Protein AF-A0A3D5CF13-F1 (afdb_monomer)

Secondary structure (DSSP, 8-state):
-HHHHHHHHHHHHHHHHHHHHTTSPPPPPP---PPPP-TT-------SS--S-S-TTT--SHHHHHHHBTTTB--SSEE-TT--EE-

Solvent-accessible surface area (backbone atoms only — not comparable to full-atom values): 5910 Å² total; per-residue (Å²): 112,71,69,61,54,53,52,50,52,51,53,52,52,54,52,50,53,56,60,53,61,75,70,55,76,74,74,75,77,74,81,66,82,77,69,83,81,67,92,83,71,82,84,89,82,84,70,91,50,84,58,93,66,89,52,77,90,82,52,86,52,74,36,43,52,70,61,31,57,82,72,76,46,77,69,86,51,48,68,48,96,88,66,48,83,39,107

Sequence (87 aa):
MFRRTALAASALLAASALVLTACTGSSDPASTATGAPDPDASVAIRLVLEPGNLDIRQTAGAALDQILIDNVYQGLVGRTPEQDIVP

pLDDT: mean 84.56, std 8.51, range [59.91, 96.81]

Mean predicted aligned error: 13.14 Å

Radius of gyration: 26.95 Å; Cα contacts (8 Å, |Δi|>4): 37; chains: 1; bounding box: 46×45×67 Å

Foldseek 3Di:
DVVVVVVVVVVVVVVVVVVVVVVPDDDDPDPDPDPDDDPPDDDDDDAPDDDPDQDPVPDDDRRNCVCPDPNPDDDPWDADPVGDIGD

Structure (mmCIF, N/CA/C/O backbone):
data_AF-A0A3D5CF13-F1
#
_entry.id   AF-A0A3D5CF13-F1
#
loop_
_atom_site.group_PDB
_atom_site.id
_atom_site.type_symbol
_atom_site.label_atom_id
_atom_site.label_alt_id
_atom_site.label_comp_id
_atom_site.label_asym_id
_atom_site.label_entity_id
_atom_site.label_seq_id
_atom_site.pdbx_PDB_ins_code
_atom_site.Cartn_x
_atom_site.Cartn_y
_atom_site.Cartn_z
_atom_site.occupancy
_atom_site.B_iso_or_equiv
_atom_site.auth_seq_id
_atom_site.auth_comp_id
_atom_site.auth_asym_id
_atom_site.auth_atom_id
_atom_site.pdbx_PDB_model_num
ATOM 1 N N . MET A 1 1 ? 27.268 -23.561 55.544 1.00 59.91 1 MET A N 1
ATOM 2 C CA . MET A 1 1 ? 26.558 -22.401 54.950 1.00 59.91 1 MET A CA 1
ATOM 3 C C . MET A 1 1 ? 26.924 -22.191 53.478 1.00 59.91 1 MET A C 1
ATOM 5 O O . MET A 1 1 ? 26.008 -22.046 52.684 1.00 59.91 1 MET A O 1
ATOM 9 N N . PHE A 1 2 ? 28.197 -22.332 53.082 1.00 64.69 2 PHE A N 1
ATOM 10 C CA . PHE A 1 2 ? 28.658 -22.229 51.681 1.00 64.69 2 PHE A CA 1
ATOM 11 C C . PHE A 1 2 ? 27.950 -23.133 50.650 1.00 64.69 2 PHE A C 1
ATOM 13 O O . PHE A 1 2 ? 27.738 -22.731 49.512 1.00 64.69 2 PHE A O 1
ATOM 20 N N . ARG A 1 3 ? 27.522 -24.346 51.032 1.00 70.88 3 ARG A N 1
ATOM 21 C CA . ARG A 1 3 ? 26.754 -25.227 50.126 1.00 70.88 3 ARG A CA 1
ATOM 22 C C . ARG A 1 3 ? 25.366 -24.672 49.786 1.00 70.88 3 ARG A C 1
ATOM 24 O O . ARG A 1 3 ? 24.915 -24.813 48.658 1.00 70.88 3 ARG A O 1
ATOM 31 N N . ARG A 1 4 ? 24.704 -24.017 50.746 1.00 75.75 4 ARG A N 1
ATOM 32 C CA . ARG A 1 4 ? 23.373 -23.418 50.549 1.00 75.75 4 ARG A CA 1
ATOM 33 C C . ARG A 1 4 ? 23.443 -22.165 49.679 1.00 75.75 4 ARG A C 1
ATOM 35 O O . ARG A 1 4 ? 22.568 -21.961 48.850 1.00 75.75 4 ARG A O 1
ATOM 42 N N . THR A 1 5 ? 24.501 -21.368 49.826 1.00 79.19 5 THR A N 1
ATOM 43 C CA . THR A 1 5 ? 24.724 -20.179 48.991 1.00 79.19 5 THR A CA 1
ATOM 44 C C . THR A 1 5 ? 25.095 -20.555 47.555 1.00 79.19 5 THR A C 1
ATOM 46 O O . THR A 1 5 ? 24.610 -19.919 46.628 1.00 79.19 5 THR A O 1
ATOM 49 N N . ALA A 1 6 ? 25.867 -21.628 47.352 1.00 79.44 6 ALA A N 1
ATOM 50 C CA . ALA A 1 6 ? 26.173 -22.148 46.015 1.00 79.44 6 ALA A CA 1
ATOM 51 C C . ALA A 1 6 ? 24.925 -22.691 45.287 1.00 79.44 6 ALA A C 1
ATOM 53 O O . ALA A 1 6 ? 24.738 -22.449 44.094 1.00 79.44 6 ALA A O 1
ATOM 54 N N . LEU A 1 7 ? 24.035 -23.377 46.013 1.00 84.12 7 LEU A N 1
ATOM 55 C CA . LEU A 1 7 ? 22.749 -23.847 45.482 1.00 84.12 7 LEU A CA 1
ATOM 56 C C . LEU A 1 7 ? 21.815 -22.683 45.116 1.00 84.12 7 LEU A C 1
ATOM 58 O O . LEU A 1 7 ? 21.199 -22.698 44.057 1.00 84.12 7 LEU A O 1
ATOM 62 N N . ALA A 1 8 ? 21.745 -21.643 45.951 1.00 85.44 8 ALA A N 1
ATOM 63 C CA . ALA A 1 8 ? 20.940 -20.460 45.649 1.00 85.44 8 ALA A CA 1
ATOM 64 C C . ALA A 1 8 ? 21.473 -19.690 44.425 1.00 85.44 8 ALA A C 1
ATOM 66 O O . ALA A 1 8 ? 20.697 -19.291 43.561 1.00 85.44 8 ALA A O 1
ATOM 67 N N . ALA A 1 9 ? 22.795 -19.526 44.317 1.00 87.38 9 ALA A N 1
ATOM 68 C CA . ALA A 1 9 ? 23.425 -18.828 43.197 1.00 87.38 9 ALA A CA 1
ATOM 69 C C . ALA A 1 9 ? 23.230 -19.560 41.858 1.00 87.38 9 ALA A C 1
ATOM 71 O O . ALA A 1 9 ? 22.939 -18.928 40.845 1.00 87.38 9 ALA A O 1
ATOM 72 N N . SER A 1 10 ? 23.342 -20.892 41.854 1.00 87.69 10 SER A N 1
ATOM 73 C CA . SER A 1 10 ? 23.098 -21.702 40.652 1.00 87.69 10 SER A CA 1
ATOM 74 C C . SER A 1 10 ? 21.631 -21.672 40.217 1.00 87.69 10 SER A C 1
ATOM 76 O O . SER A 1 10 ? 21.361 -21.550 39.025 1.00 87.69 10 SER A O 1
ATOM 78 N N . ALA A 1 11 ? 20.686 -21.695 41.162 1.00 89.88 11 ALA A N 1
ATOM 79 C CA . ALA A 1 11 ? 19.263 -21.554 40.855 1.00 89.88 11 ALA A CA 1
ATOM 80 C C . ALA A 1 11 ? 18.931 -20.185 40.231 1.00 89.88 11 ALA A C 1
ATOM 82 O O . ALA A 1 11 ? 18.191 -20.117 39.252 1.00 89.88 11 ALA A O 1
ATOM 83 N N . LEU A 1 12 ? 19.519 -19.104 40.755 1.00 92.69 12 LEU A N 1
ATOM 84 C CA . LEU A 1 12 ? 19.363 -17.751 40.209 1.00 92.69 12 LEU A CA 1
ATOM 85 C C . LEU A 1 12 ? 19.923 -17.629 38.785 1.00 92.69 12 LEU A C 1
ATOM 87 O O . LEU A 1 12 ? 19.268 -17.044 37.928 1.00 92.69 12 LEU A O 1
ATOM 91 N N . LEU A 1 13 ? 21.097 -18.212 38.526 1.00 92.19 13 LEU A N 1
ATOM 92 C CA . LEU A 1 13 ? 21.708 -18.251 37.192 1.00 92.19 13 LEU A CA 1
ATOM 93 C C . LEU A 1 13 ? 20.876 -19.049 36.182 1.00 92.19 13 LEU A C 1
ATOM 95 O O . LEU A 1 13 ? 20.727 -18.631 35.038 1.00 92.19 13 LEU A O 1
ATOM 99 N N . ALA A 1 14 ? 20.320 -20.188 36.594 1.00 91.44 14 ALA A N 1
ATOM 100 C CA . ALA A 1 14 ? 19.464 -20.988 35.724 1.00 91.44 14 ALA A CA 1
ATOM 101 C C . ALA A 1 14 ? 18.157 -20.252 35.386 1.00 91.44 14 ALA A C 1
ATOM 103 O O . ALA A 1 14 ? 17.729 -20.244 34.233 1.00 91.44 14 ALA A O 1
ATOM 104 N N . ALA A 1 15 ? 17.545 -19.594 36.375 1.00 89.12 15 ALA A N 1
ATOM 105 C CA . ALA A 1 15 ? 16.327 -18.816 36.172 1.00 89.12 15 ALA A CA 1
ATOM 106 C C . ALA A 1 15 ? 16.560 -17.607 35.253 1.00 89.12 15 ALA A C 1
ATOM 108 O O . ALA A 1 15 ? 15.756 -17.364 34.355 1.00 89.12 15 ALA A O 1
ATOM 109 N N . SER A 1 16 ? 17.665 -16.876 35.430 1.00 86.69 16 SER A N 1
ATOM 110 C CA . SER A 1 16 ? 17.990 -15.744 34.558 1.00 86.69 16 SER A CA 1
ATOM 111 C C . SER A 1 16 ? 18.286 -16.195 33.128 1.00 86.69 16 SER A C 1
ATOM 113 O O . SER A 1 16 ? 17.770 -15.589 32.193 1.00 86.69 16 SER A O 1
ATOM 115 N N . ALA A 1 17 ? 19.021 -17.296 32.941 1.00 87.31 17 ALA A N 1
ATOM 116 C CA . ALA A 1 17 ? 19.257 -17.865 31.616 1.00 87.31 17 ALA A CA 1
ATOM 117 C C . ALA A 1 17 ? 17.943 -18.233 30.899 1.00 87.31 17 ALA A C 1
ATOM 119 O O . ALA A 1 17 ? 17.787 -17.916 29.722 1.00 87.31 17 ALA A O 1
ATOM 120 N N . LEU A 1 18 ? 16.972 -18.824 31.609 1.00 85.56 18 LEU A N 1
ATOM 121 C CA . LEU A 1 18 ? 15.647 -19.127 31.050 1.00 85.56 18 LEU A CA 1
ATOM 122 C C . LEU A 1 18 ? 14.877 -17.862 30.651 1.00 85.56 18 LEU A C 1
ATOM 124 O O . LEU A 1 18 ? 14.308 -17.815 29.564 1.00 85.56 18 LEU A O 1
ATOM 128 N N . VAL A 1 19 ? 14.888 -16.815 31.479 1.00 86.19 19 VAL A N 1
ATOM 129 C CA . VAL A 1 19 ? 14.240 -15.537 31.134 1.00 86.19 19 VAL A CA 1
ATOM 130 C C . VAL A 1 19 ? 14.867 -14.919 29.877 1.00 86.19 19 VAL A C 1
ATOM 132 O O . VAL A 1 19 ? 14.143 -14.419 29.021 1.00 86.19 19 VAL A O 1
ATOM 135 N N . LEU A 1 20 ? 16.192 -15.012 29.711 1.00 83.69 20 LEU A N 1
ATOM 136 C CA . LEU A 1 20 ? 16.879 -14.491 28.524 1.00 83.69 20 LEU A CA 1
ATOM 137 C C . LEU A 1 20 ? 16.540 -15.263 27.236 1.00 83.69 20 LEU A C 1
ATOM 139 O O . LEU A 1 20 ? 16.564 -14.661 26.164 1.00 83.69 20 LEU A O 1
ATOM 143 N N . THR A 1 21 ? 16.179 -16.551 27.310 1.00 78.88 21 THR A N 1
ATOM 144 C CA . THR A 1 21 ? 15.744 -17.307 26.115 1.00 78.88 21 THR A CA 1
ATOM 145 C C . THR A 1 21 ? 14.416 -16.822 25.529 1.00 78.88 21 THR A C 1
ATOM 147 O O . THR A 1 21 ? 14.173 -17.029 24.348 1.00 78.88 21 THR A O 1
ATOM 150 N N . ALA A 1 22 ? 13.581 -16.110 26.295 1.00 69.94 22 ALA A N 1
ATOM 151 C CA . ALA A 1 22 ? 12.367 -15.480 25.764 1.00 69.94 22 ALA A CA 1
ATOM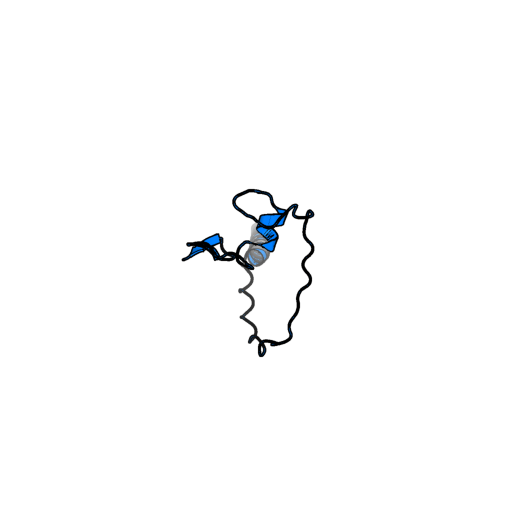 152 C C . ALA A 1 22 ? 12.644 -14.161 25.013 1.00 69.94 22 ALA A C 1
ATOM 154 O O . ALA A 1 22 ? 11.768 -13.654 24.318 1.00 69.94 22 ALA A O 1
ATOM 155 N N . CYS A 1 23 ? 13.854 -13.6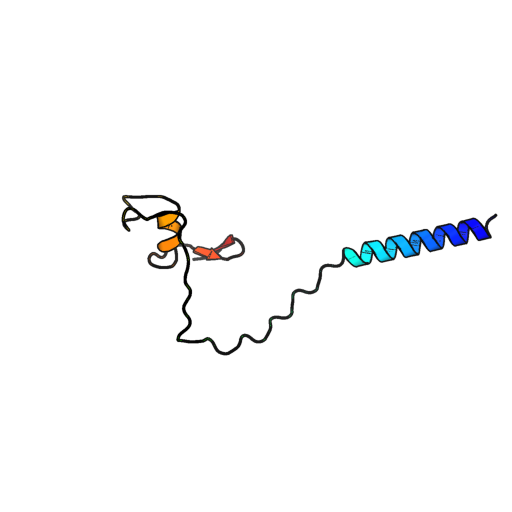06 25.142 1.00 76.88 23 CYS A N 1
ATOM 156 C CA . CYS A 1 23 ? 14.278 -12.386 24.452 1.00 76.88 23 CYS A CA 1
ATOM 157 C C . CYS A 1 23 ? 15.045 -12.668 23.152 1.00 76.88 23 CYS A C 1
ATOM 159 O O . CYS A 1 23 ? 15.483 -11.726 22.489 1.00 76.88 23 CYS A O 1
ATOM 161 N N . THR A 1 24 ? 15.246 -13.935 22.774 1.00 72.75 24 THR A N 1
ATOM 162 C CA . THR A 1 24 ? 15.795 -14.250 21.455 1.00 72.75 24 THR A CA 1
ATOM 163 C C . THR A 1 24 ? 14.687 -14.048 20.434 1.00 72.75 24 THR A C 1
ATOM 165 O O . THR A 1 24 ? 13.671 -14.742 20.486 1.00 72.75 24 THR A O 1
ATOM 168 N N . GLY A 1 25 ? 14.865 -13.079 19.534 1.00 66.25 25 GLY A N 1
ATOM 169 C CA . GLY A 1 25 ? 13.950 -12.880 18.417 1.00 66.25 25 GLY A CA 1
ATOM 170 C C . GLY A 1 25 ? 13.755 -14.197 17.670 1.00 66.25 25 GLY A C 1
ATOM 171 O O . GLY A 1 25 ? 14.726 -14.911 17.406 1.00 66.25 25 GLY A O 1
ATOM 172 N N . SER A 1 26 ? 12.500 -14.544 17.380 1.00 72.50 26 SER A N 1
ATOM 173 C CA . SER A 1 26 ? 12.207 -15.621 16.436 1.00 72.50 26 SER A CA 1
ATOM 174 C C . SER A 1 26 ? 12.989 -15.345 15.159 1.00 72.50 26 SER A C 1
ATOM 176 O O . SER A 1 26 ? 13.029 -14.202 14.706 1.00 72.50 26 SER A O 1
ATOM 178 N N . SER A 1 27 ? 13.594 -16.379 14.574 1.00 70.19 27 SER A N 1
ATOM 179 C CA . SER A 1 27 ? 14.020 -16.297 13.179 1.00 70.19 27 SER A CA 1
ATOM 180 C C . SER A 1 27 ? 12.824 -15.807 12.372 1.00 70.19 27 SER A C 1
ATOM 182 O O . SER A 1 27 ? 11.710 -16.303 12.602 1.00 70.19 27 SER A O 1
ATOM 184 N N . ASP A 1 28 ? 13.035 -14.842 11.477 1.00 72.94 28 ASP A N 1
ATOM 185 C CA . ASP A 1 28 ? 11.989 -14.488 10.528 1.00 72.94 28 ASP A CA 1
ATOM 186 C C . ASP A 1 28 ? 11.528 -15.782 9.858 1.00 72.94 28 ASP A C 1
ATOM 188 O O . ASP A 1 28 ? 12.376 -16.612 9.492 1.00 72.94 28 ASP A O 1
ATOM 192 N N . PRO A 1 29 ? 10.208 -16.023 9.777 1.00 67.81 29 PRO A N 1
ATOM 193 C CA . PRO A 1 29 ? 9.708 -17.202 9.102 1.00 67.81 29 PRO A CA 1
ATOM 194 C C . PRO A 1 29 ? 10.358 -17.242 7.723 1.00 67.81 29 PRO A C 1
ATOM 196 O O . PRO A 1 29 ? 10.260 -16.282 6.958 1.00 67.81 29 PRO A O 1
ATOM 199 N N . ALA A 1 30 ? 11.072 -18.337 7.441 1.00 70.81 30 ALA A N 1
ATOM 200 C CA . ALA A 1 30 ? 11.670 -18.541 6.134 1.00 70.81 30 ALA A CA 1
ATOM 201 C C . ALA A 1 30 ? 10.576 -18.301 5.097 1.00 70.81 30 ALA A C 1
ATOM 203 O O . ALA A 1 30 ? 9.491 -18.878 5.228 1.00 70.81 30 ALA A O 1
ATOM 204 N N . SER A 1 31 ? 10.842 -17.420 4.126 1.00 69.06 31 SER A N 1
ATOM 205 C CA . SER A 1 31 ? 9.896 -17.119 3.059 1.00 69.06 31 SER A CA 1
ATOM 206 C C . SER A 1 31 ? 9.418 -18.443 2.483 1.00 69.06 31 SER A C 1
ATOM 208 O O . SER A 1 31 ? 10.186 -19.191 1.874 1.00 69.06 31 SER A O 1
ATOM 210 N N . THR A 1 32 ? 8.162 -18.783 2.763 1.00 67.69 32 THR A N 1
ATOM 211 C CA . THR A 1 32 ? 7.549 -19.957 2.162 1.00 67.69 32 THR A CA 1
ATOM 212 C C . THR A 1 32 ? 7.557 -19.716 0.664 1.00 67.69 32 THR A C 1
ATOM 214 O O . THR A 1 32 ? 7.329 -18.587 0.222 1.00 67.69 32 THR A O 1
ATOM 217 N N . ALA A 1 33 ? 7.900 -20.749 -0.109 1.00 66.38 33 ALA A N 1
ATOM 218 C CA . ALA A 1 33 ? 7.882 -20.657 -1.559 1.00 66.38 33 ALA A CA 1
ATOM 219 C C . ALA A 1 33 ? 6.507 -20.128 -1.966 1.00 66.38 33 ALA A C 1
ATOM 221 O O . ALA A 1 33 ? 5.493 -20.796 -1.752 1.00 66.38 33 ALA A O 1
ATOM 222 N N . THR A 1 34 ? 6.477 -18.891 -2.458 1.00 72.00 34 THR A N 1
ATOM 223 C CA . THR A 1 34 ? 5.247 -18.263 -2.910 1.00 72.00 34 THR A CA 1
ATOM 224 C C . THR A 1 34 ? 4.708 -19.171 -4.005 1.00 72.00 34 THR A C 1
ATOM 226 O O . THR A 1 34 ? 5.416 -19.469 -4.969 1.00 72.00 34 THR A O 1
ATOM 229 N N . GLY A 1 35 ? 3.502 -19.708 -3.806 1.00 78.56 35 GLY A N 1
ATOM 230 C CA . GLY A 1 35 ? 2.829 -20.484 -4.841 1.00 78.56 35 GLY A CA 1
ATOM 231 C C . GLY A 1 35 ? 2.716 -19.666 -6.130 1.00 78.56 35 GLY A C 1
ATOM 232 O O . GLY A 1 35 ? 2.928 -18.451 -6.129 1.00 78.56 35 GLY A O 1
ATOM 233 N N . ALA A 1 36 ? 2.384 -20.327 -7.238 1.00 87.88 36 ALA A N 1
ATOM 234 C CA . ALA A 1 36 ? 2.112 -19.608 -8.477 1.00 87.88 36 ALA A CA 1
ATOM 235 C C . ALA A 1 36 ? 1.032 -18.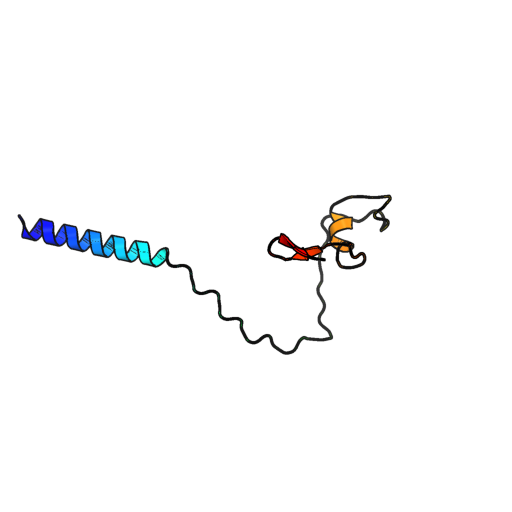530 -8.223 1.00 87.88 36 ALA A C 1
ATOM 237 O O . ALA A 1 36 ? 0.022 -18.856 -7.591 1.00 87.88 36 ALA A O 1
ATOM 238 N N . PRO A 1 37 ? 1.236 -17.273 -8.667 1.00 88.88 37 PRO A N 1
ATOM 239 C CA . PRO A 1 37 ? 0.228 -16.229 -8.535 1.00 88.88 37 PRO A CA 1
ATOM 240 C C . PRO A 1 37 ? -1.085 -16.662 -9.187 1.00 88.88 37 PRO A C 1
ATOM 242 O O . PRO A 1 37 ? -1.074 -17.206 -10.292 1.00 88.88 37 PRO A O 1
ATOM 245 N N . ASP A 1 38 ? -2.200 -16.405 -8.508 1.00 92.62 38 ASP A N 1
ATOM 246 C CA . ASP A 1 38 ? -3.532 -16.614 -9.066 1.00 92.62 38 ASP A CA 1
ATOM 247 C C . ASP A 1 38 ? -3.896 -15.418 -9.969 1.00 92.62 38 ASP A C 1
ATOM 249 O O . ASP A 1 38 ? -4.008 -14.297 -9.460 1.00 92.62 38 ASP A O 1
ATOM 253 N N . PRO A 1 39 ? -4.047 -15.609 -11.296 1.00 93.19 39 PRO A N 1
ATOM 254 C CA . PRO A 1 39 ? -4.407 -14.528 -12.213 1.00 93.19 39 PRO A CA 1
ATOM 255 C C . PRO A 1 39 ? -5.842 -14.019 -12.013 1.00 93.19 39 PRO A C 1
ATOM 257 O O . PRO A 1 39 ? -6.147 -12.915 -12.459 1.00 93.19 39 PRO A O 1
ATOM 260 N N . ASP A 1 40 ? -6.696 -14.790 -11.338 1.00 96.19 40 ASP A N 1
ATOM 261 C CA . ASP A 1 40 ? -8.101 -14.467 -11.080 1.00 96.19 40 ASP A CA 1
ATOM 262 C C . ASP A 1 40 ? -8.331 -14.001 -9.629 1.00 96.19 40 ASP A C 1
ATOM 264 O O . ASP A 1 40 ? -9.471 -13.885 -9.161 1.00 96.19 40 ASP A O 1
ATOM 268 N N . ALA A 1 41 ? -7.248 -13.708 -8.900 1.00 93.88 41 ALA A N 1
ATOM 269 C CA . ALA A 1 41 ? -7.318 -13.223 -7.532 1.00 93.88 41 ALA A CA 1
ATOM 270 C C . ALA A 1 41 ? -8.140 -11.927 -7.440 1.00 93.88 41 ALA A C 1
ATOM 272 O O . ALA A 1 41 ? -7.924 -10.961 -8.173 1.00 93.88 41 ALA A O 1
ATOM 273 N N . SER A 1 42 ? -9.057 -11.881 -6.474 1.00 94.62 42 SER A N 1
ATOM 274 C CA . SER A 1 42 ? -9.842 -10.688 -6.161 1.00 94.62 42 SER A CA 1
ATOM 275 C C . SER A 1 42 ? -9.804 -10.388 -4.668 1.00 94.62 42 SER A C 1
ATOM 277 O O . SER A 1 42 ? -9.735 -11.287 -3.828 1.00 94.62 42 SER A O 1
ATOM 279 N N . VAL A 1 43 ? -9.843 -9.099 -4.330 1.00 91.88 43 VAL A N 1
ATOM 280 C CA . VAL A 1 43 ? -9.865 -8.617 -2.948 1.00 91.88 43 VAL A CA 1
ATOM 281 C C . VAL A 1 43 ? -10.987 -7.598 -2.777 1.00 91.88 43 VAL A C 1
ATOM 283 O O . VAL A 1 43 ? -11.168 -6.707 -3.603 1.00 91.88 43 VAL A O 1
ATOM 286 N N . ALA A 1 44 ? -11.755 -7.732 -1.696 1.00 92.50 44 ALA A N 1
ATOM 287 C CA . ALA A 1 44 ? -12.798 -6.783 -1.325 1.00 92.50 44 ALA A CA 1
ATOM 288 C C . ALA A 1 44 ? -12.307 -5.916 -0.160 1.00 92.50 44 ALA A C 1
ATOM 290 O O . ALA A 1 44 ? -12.151 -6.400 0.962 1.00 92.5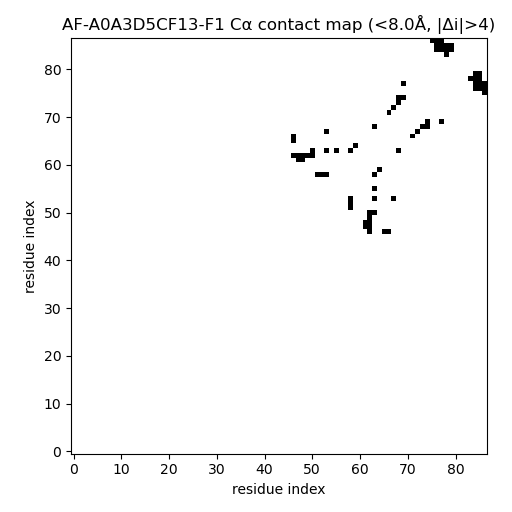0 44 ALA A O 1
ATOM 291 N N . ILE A 1 45 ? -12.068 -4.631 -0.429 1.00 86.94 45 ILE A N 1
ATOM 292 C CA . ILE A 1 45 ? -11.558 -3.665 0.550 1.00 86.94 45 ILE A CA 1
ATOM 293 C C . ILE A 1 45 ? -12.677 -2.679 0.887 1.00 86.94 45 ILE A C 1
ATOM 295 O O . ILE A 1 45 ? -13.241 -2.033 0.006 1.00 86.94 45 ILE A O 1
ATOM 299 N N . ARG A 1 46 ? -13.018 -2.559 2.174 1.00 88.31 46 ARG A N 1
ATOM 300 C CA . ARG A 1 46 ? -14.030 -1.604 2.641 1.00 88.31 46 ARG A CA 1
ATOM 301 C C . ARG A 1 46 ? -13.385 -0.250 2.921 1.00 88.31 46 ARG A C 1
ATOM 303 O O . ARG A 1 46 ? -12.486 -0.165 3.752 1.00 88.31 46 ARG A O 1
ATOM 310 N N . LEU A 1 47 ? -13.917 0.803 2.306 1.00 84.19 47 LEU A N 1
ATOM 311 C CA . LEU A 1 47 ? -13.514 2.178 2.590 1.00 84.19 47 LEU A CA 1
ATOM 312 C C . LEU A 1 47 ? -14.100 2.670 3.919 1.00 84.19 47 LEU A C 1
ATOM 314 O O . LEU A 1 47 ? -15.159 2.227 4.372 1.00 84.19 47 LEU A O 1
ATOM 318 N N . VAL A 1 48 ? -13.405 3.627 4.534 1.00 84.44 48 VAL A N 1
ATOM 319 C CA . VAL A 1 48 ? -13.849 4.261 5.785 1.00 84.44 48 VAL A CA 1
ATOM 320 C C . VAL A 1 48 ? -15.045 5.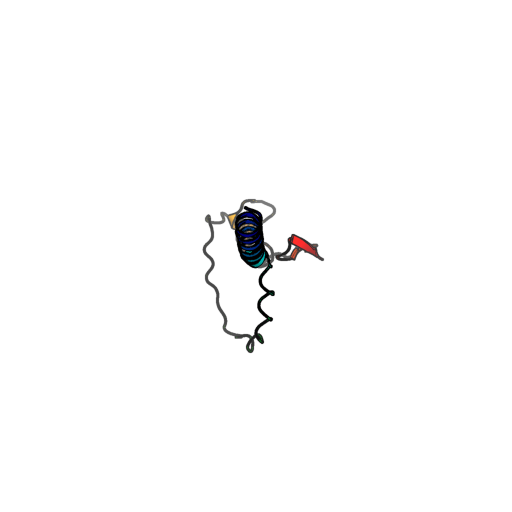194 5.556 1.00 84.44 48 VAL A C 1
ATOM 322 O O . VAL A 1 48 ? -15.959 5.208 6.377 1.00 84.44 48 VAL A O 1
ATOM 325 N N . LEU A 1 49 ? -15.051 5.955 4.456 1.00 85.94 49 LEU A N 1
ATOM 326 C CA . LEU A 1 49 ? -16.112 6.900 4.078 1.00 85.94 49 LEU A CA 1
ATOM 327 C C . LEU A 1 49 ? -16.408 6.797 2.575 1.00 85.94 49 LEU A C 1
ATOM 329 O O . LEU A 1 49 ? -15.606 6.256 1.816 1.00 85.94 49 LEU A O 1
ATOM 333 N N . GLU A 1 50 ? -17.544 7.347 2.152 1.00 86.38 50 GLU A N 1
ATOM 334 C CA . GLU A 1 50 ? -17.870 7.521 0.735 1.00 86.38 50 GLU A CA 1
ATOM 335 C C . GLU A 1 50 ? -17.025 8.658 0.123 1.00 86.38 50 GLU A C 1
ATOM 337 O O . GLU A 1 50 ? -16.993 9.760 0.684 1.00 86.38 50 GLU A O 1
ATOM 342 N N . PRO A 1 51 ? -16.333 8.433 -1.010 1.00 84.88 51 PRO A N 1
ATOM 343 C CA . PRO A 1 51 ? -15.669 9.507 -1.739 1.00 84.88 51 PRO A CA 1
ATOM 344 C C . PRO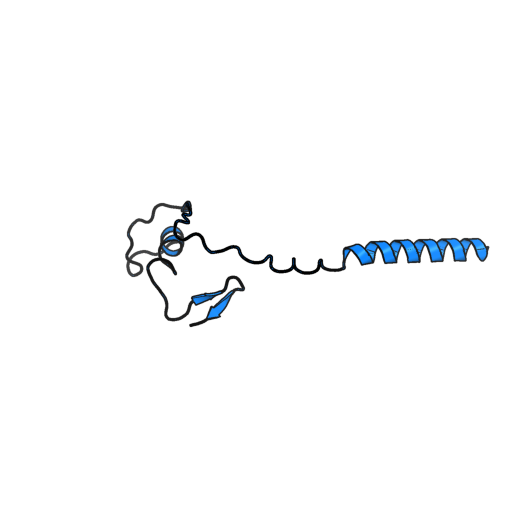 A 1 51 ? -16.702 10.374 -2.481 1.00 84.88 51 PRO A C 1
ATOM 346 O O . PRO A 1 51 ? -17.486 9.870 -3.277 1.00 84.88 51 PRO A O 1
ATOM 349 N N . GLY A 1 52 ? -16.684 11.693 -2.260 1.00 86.44 52 GLY A N 1
ATOM 350 C CA . GLY A 1 52 ? -17.639 12.621 -2.892 1.00 86.44 52 GLY A CA 1
ATOM 351 C C . GLY A 1 52 ? -17.390 12.901 -4.385 1.00 86.44 52 GLY A C 1
ATOM 352 O O . GLY A 1 52 ? -18.292 13.358 -5.082 1.00 86.44 52 GLY A O 1
ATOM 353 N N . ASN A 1 53 ? -16.172 12.661 -4.879 1.00 86.38 53 ASN A N 1
ATOM 354 C CA . ASN A 1 53 ? -15.788 12.580 -6.298 1.00 86.38 53 ASN A CA 1
ATOM 355 C C . ASN A 1 53 ? -14.401 11.913 -6.405 1.00 86.38 53 ASN A C 1
ATOM 357 O O . ASN A 1 53 ? -13.869 11.504 -5.380 1.00 86.38 53 ASN A O 1
ATOM 361 N N . LEU A 1 54 ? -13.831 11.812 -7.616 1.00 89.12 54 LEU A N 1
ATOM 362 C CA . LEU A 1 54 ? -12.521 11.193 -7.892 1.00 89.12 54 LEU A CA 1
ATOM 363 C C . LEU A 1 54 ? -11.437 12.183 -8.381 1.00 89.12 54 LEU A C 1
ATOM 365 O O . LEU A 1 54 ? -10.383 11.759 -8.847 1.00 89.12 54 LEU A O 1
ATOM 369 N N . ASP A 1 55 ? -11.683 13.494 -8.309 1.00 88.69 55 ASP A N 1
ATOM 370 C CA . ASP A 1 55 ? -10.717 14.529 -8.693 1.00 88.69 55 ASP A CA 1
ATOM 371 C C . ASP A 1 55 ? -9.872 14.954 -7.483 1.00 88.69 55 ASP A C 1
ATOM 373 O O . ASP A 1 55 ?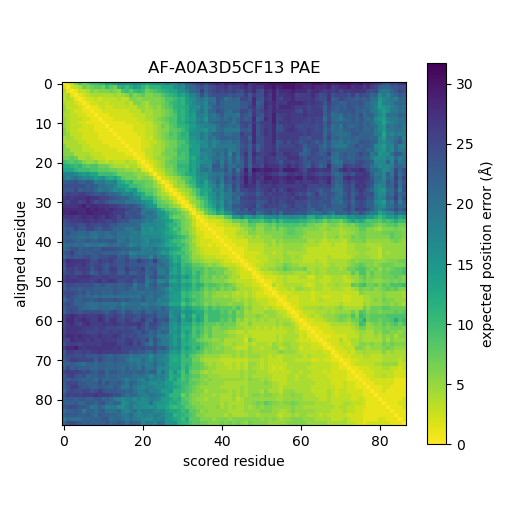 -10.273 15.784 -6.658 1.00 88.69 55 ASP A O 1
ATOM 377 N N . ILE A 1 56 ? -8.645 14.430 -7.431 1.00 85.19 56 ILE A N 1
ATOM 378 C CA . ILE A 1 56 ? -7.644 14.736 -6.396 1.00 85.19 56 ILE A CA 1
ATOM 379 C C . ILE A 1 56 ? -7.287 16.227 -6.302 1.00 85.19 56 ILE A C 1
ATOM 381 O O . ILE A 1 56 ? -6.709 16.667 -5.311 1.00 85.19 56 ILE A O 1
ATOM 385 N N . ARG A 1 57 ? -7.599 17.032 -7.326 1.00 87.69 57 ARG A N 1
ATOM 386 C CA . ARG A 1 57 ? -7.315 18.473 -7.324 1.00 87.69 57 ARG A CA 1
ATOM 387 C C . ARG A 1 57 ? -8.421 19.293 -6.674 1.00 87.69 57 ARG A C 1
ATOM 389 O O . ARG A 1 57 ? -8.219 20.483 -6.441 1.00 87.69 57 ARG A O 1
ATOM 396 N N . GLN A 1 58 ? -9.605 18.718 -6.490 1.00 88.50 58 GLN A N 1
ATOM 397 C CA . GLN A 1 58 ? -10.793 19.422 -6.000 1.00 88.50 58 GLN A CA 1
ATOM 398 C C . GLN A 1 58 ? -11.285 18.867 -4.667 1.00 88.50 58 GLN A C 1
ATOM 400 O O . GLN A 1 58 ? -12.059 19.526 -3.973 1.00 88.50 58 GLN A O 1
ATOM 405 N N . THR A 1 59 ? -10.882 17.657 -4.287 1.00 81.94 59 THR A N 1
ATOM 406 C CA . THR A 1 59 ? -11.326 17.032 -3.042 1.00 81.94 59 THR A CA 1
ATOM 407 C C . THR A 1 59 ? -10.205 16.220 -2.420 1.00 81.94 59 THR A C 1
ATOM 409 O O . THR A 1 59 ? -9.512 15.467 -3.093 1.00 81.94 59 THR A O 1
ATOM 412 N N . ALA A 1 60 ? -10.039 16.405 -1.114 1.00 80.56 60 ALA A N 1
ATOM 413 C CA . ALA A 1 60 ? -9.080 15.690 -0.287 1.00 80.56 60 ALA A CA 1
ATOM 414 C C . ALA A 1 60 ? -9.826 14.857 0.761 1.00 80.56 60 ALA A C 1
ATOM 416 O O . ALA A 1 60 ? -10.967 15.169 1.114 1.00 80.56 60 ALA A O 1
ATOM 417 N N . GLY A 1 61 ? -9.173 13.828 1.297 1.00 83.44 61 GLY A N 1
ATOM 418 C CA . GLY A 1 61 ? -9.686 13.062 2.428 1.00 83.44 61 GLY A CA 1
ATOM 419 C C . GLY A 1 61 ? -9.334 11.582 2.362 1.00 83.44 61 GLY A C 1
ATOM 420 O O . GLY A 1 61 ? -9.101 11.022 1.296 1.00 83.44 61 GLY A O 1
ATOM 421 N N . ALA A 1 62 ? -9.384 10.927 3.524 1.00 83.25 62 ALA A N 1
ATOM 422 C CA . ALA A 1 62 ? -8.905 9.557 3.693 1.00 83.25 62 ALA A CA 1
ATOM 423 C C . ALA A 1 62 ? -9.598 8.527 2.784 1.00 83.25 62 ALA A C 1
ATOM 425 O O . ALA A 1 62 ? -8.977 7.532 2.430 1.00 83.25 62 ALA A O 1
ATOM 426 N N . ALA A 1 63 ? -10.869 8.730 2.423 1.00 84.00 63 ALA A N 1
ATOM 427 C CA . ALA A 1 63 ? -11.576 7.830 1.510 1.00 84.00 63 ALA A CA 1
ATOM 428 C C . ALA A 1 63 ? -11.090 7.937 0.060 1.00 84.00 63 ALA A C 1
ATOM 430 O O . ALA A 1 63 ? -11.084 6.932 -0.644 1.00 84.00 63 ALA A O 1
ATOM 431 N N . LEU A 1 64 ? -10.669 9.131 -0.371 1.00 87.75 64 LEU A N 1
ATOM 432 C CA . LEU A 1 64 ? -10.094 9.332 -1.696 1.00 87.75 64 LEU A CA 1
ATOM 433 C C . LEU A 1 64 ? -8.675 8.783 -1.770 1.00 87.75 64 LEU A C 1
ATOM 435 O O . LEU A 1 64 ? -8.361 8.039 -2.693 1.00 87.75 64 LEU A O 1
ATOM 439 N N . ASP A 1 65 ? -7.853 9.076 -0.766 1.00 84.31 65 ASP A N 1
ATOM 440 C CA . ASP A 1 65 ? -6.469 8.601 -0.735 1.00 84.31 65 ASP A CA 1
ATOM 441 C C . ASP A 1 65 ? -6.407 7.064 -0.738 1.00 84.31 65 ASP A C 1
ATOM 443 O O . ASP A 1 65 ? -5.611 6.485 -1.471 1.00 84.31 65 ASP A O 1
ATOM 447 N N . GLN A 1 66 ? -7.310 6.399 0.001 1.00 82.62 66 GLN A N 1
ATOM 448 C CA . GLN A 1 66 ? -7.397 4.932 0.070 1.00 82.62 66 GLN A CA 1
ATOM 449 C C . GLN A 1 66 ? -7.733 4.250 -1.262 1.00 82.62 66 GLN A C 1
ATOM 451 O O . GLN A 1 66 ? -7.300 3.122 -1.473 1.00 82.62 66 GLN A O 1
ATOM 456 N N . ILE A 1 67 ? -8.541 4.878 -2.123 1.00 85.56 67 ILE A N 1
ATOM 457 C CA . ILE A 1 67 ? -8.985 4.263 -3.387 1.00 85.56 67 ILE A CA 1
ATOM 458 C C . ILE A 1 67 ? -8.147 4.701 -4.584 1.00 85.56 67 ILE A C 1
ATOM 460 O O . ILE A 1 67 ? -8.098 3.993 -5.585 1.00 85.56 67 ILE A O 1
ATOM 464 N N . LEU A 1 68 ? -7.522 5.878 -4.510 1.00 86.12 68 LEU A N 1
ATOM 465 C CA . LEU A 1 68 ? -6.881 6.496 -5.664 1.00 86.12 68 LEU A CA 1
ATOM 466 C C . LEU A 1 68 ? -5.368 6.323 -5.691 1.00 86.12 68 LEU A C 1
ATOM 468 O O . LEU A 1 68 ? -4.837 6.046 -6.769 1.00 86.12 68 LEU A O 1
ATOM 472 N N . ILE A 1 69 ? -4.685 6.487 -4.556 1.00 83.94 69 ILE A N 1
ATOM 473 C CA . ILE A 1 69 ? -3.220 6.430 -4.514 1.00 83.94 69 ILE A CA 1
ATOM 474 C C . ILE A 1 69 ? -2.776 4.988 -4.773 1.00 83.94 69 ILE A C 1
ATOM 476 O O . ILE A 1 69 ? -3.332 4.050 -4.202 1.00 83.94 69 ILE A O 1
ATOM 480 N N . ASP A 1 70 ? -1.834 4.826 -5.702 1.00 85.06 70 ASP A N 1
ATOM 481 C CA . ASP A 1 70 ? -1.223 3.559 -6.132 1.00 85.06 70 ASP A CA 1
ATOM 482 C C . ASP A 1 70 ? -2.195 2.531 -6.755 1.00 85.06 70 ASP A C 1
ATOM 484 O O . ASP A 1 70 ? -1.797 1.426 -7.117 1.00 85.06 70 ASP A O 1
ATOM 488 N N . ASN A 1 71 ? -3.470 2.900 -6.938 1.00 88.31 71 ASN A N 1
ATOM 489 C CA . ASN A 1 71 ? -4.477 2.101 -7.644 1.00 88.31 71 ASN A CA 1
ATOM 490 C C . ASN A 1 71 ? -4.836 2.729 -8.998 1.00 88.31 71 ASN A C 1
ATOM 492 O O . ASN A 1 71 ? -4.786 2.065 -10.031 1.00 88.31 71 ASN A O 1
ATOM 496 N N . VAL A 1 72 ? -5.211 4.016 -8.993 1.00 88.69 72 VAL A N 1
ATOM 497 C CA . VAL A 1 72 ? -5.646 4.762 -10.191 1.00 88.69 72 VAL A CA 1
ATOM 498 C C . VAL A 1 72 ? -4.649 5.859 -10.556 1.00 88.69 72 VAL A C 1
ATOM 500 O O . VAL A 1 72 ? -4.382 6.081 -11.736 1.00 88.69 72 VAL A O 1
ATOM 503 N N . TYR A 1 73 ? -4.092 6.544 -9.555 1.00 88.06 73 TYR A N 1
ATOM 504 C CA . TYR A 1 73 ? -3.098 7.597 -9.737 1.00 88.06 73 TYR A CA 1
ATOM 505 C C . TYR A 1 73 ? -1.747 7.162 -9.174 1.00 88.06 73 TYR A C 1
ATOM 507 O O . TYR A 1 73 ? -1.658 6.738 -8.025 1.00 88.06 73 TYR A O 1
ATOM 515 N N . GLN A 1 74 ? -0.698 7.346 -9.979 1.00 89.44 74 GLN A N 1
ATOM 516 C CA . GLN A 1 74 ? 0.689 7.104 -9.594 1.00 89.44 74 GLN A CA 1
ATOM 517 C C . GLN A 1 74 ? 1.420 8.437 -9.416 1.00 89.44 74 GLN A C 1
ATOM 519 O O . GLN A 1 74 ? 1.413 9.286 -10.314 1.00 89.44 74 GLN A O 1
ATOM 524 N N . GLY A 1 75 ? 2.042 8.626 -8.252 1.00 88.88 75 GLY A N 1
ATOM 525 C CA . GLY A 1 75 ? 2.907 9.773 -7.982 1.00 88.88 75 GLY A CA 1
ATOM 526 C C . GLY A 1 75 ? 4.261 9.679 -8.693 1.00 88.88 75 GLY A C 1
ATOM 527 O O . GLY A 1 75 ? 4.590 8.676 -9.313 1.00 88.88 75 GLY A O 1
ATOM 528 N N . LEU A 1 76 ? 5.075 10.735 -8.576 1.00 93.69 76 LEU A N 1
ATOM 529 C CA . LEU A 1 76 ? 6.489 10.699 -8.994 1.00 93.69 76 LEU A CA 1
ATOM 530 C C . LEU A 1 76 ? 7.378 9.898 -8.031 1.00 93.69 76 LEU A C 1
ATOM 532 O O . LEU A 1 76 ? 8.529 9.623 -8.354 1.00 93.69 76 LEU A O 1
ATOM 536 N N . VAL A 1 77 ? 6.861 9.659 -6.826 1.00 94.62 77 VAL A N 1
ATOM 537 C CA . VAL A 1 77 ? 7.458 8.843 -5.777 1.00 94.62 77 VAL A CA 1
ATOM 538 C C . VAL A 1 77 ? 6.340 8.086 -5.063 1.00 94.62 77 VAL A C 1
ATOM 540 O O . VAL A 1 77 ? 5.237 8.620 -4.909 1.00 94.62 77 VAL A O 1
ATOM 543 N N . GLY A 1 78 ? 6.640 6.876 -4.606 1.00 92.06 78 GLY A N 1
ATOM 544 C CA . GLY A 1 78 ? 5.787 6.029 -3.779 1.00 92.06 78 GLY A CA 1
ATOM 545 C C . GLY A 1 78 ? 6.424 5.694 -2.430 1.00 92.06 78 GLY A C 1
ATOM 546 O O . GLY A 1 78 ? 7.496 6.198 -2.073 1.00 92.06 78 GLY A O 1
ATOM 547 N N . ARG A 1 79 ? 5.748 4.832 -1.663 1.00 92.56 79 ARG A N 1
ATOM 548 C CA . ARG A 1 79 ? 6.271 4.279 -0.409 1.00 92.56 79 ARG A CA 1
ATOM 549 C C . ARG A 1 79 ? 6.222 2.762 -0.398 1.00 9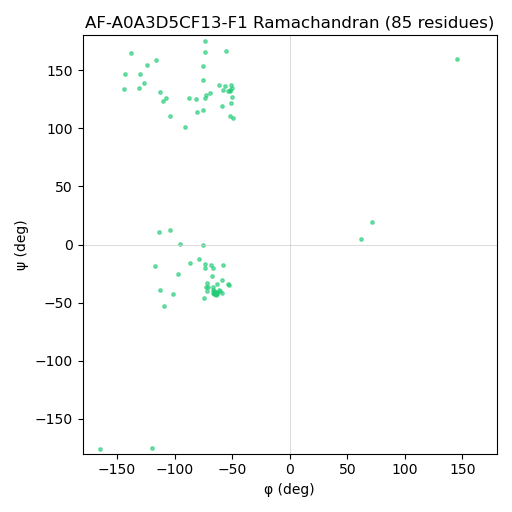2.56 79 ARG A C 1
ATOM 551 O O . ARG A 1 79 ? 5.224 2.172 -0.800 1.00 92.56 79 ARG A O 1
ATOM 558 N N . THR A 1 80 ? 7.272 2.143 0.127 1.00 93.00 80 THR A N 1
ATOM 559 C CA . THR A 1 80 ? 7.253 0.712 0.455 1.00 93.00 80 THR A CA 1
ATOM 560 C C . THR A 1 80 ? 6.413 0.454 1.715 1.00 93.00 80 THR A C 1
ATOM 562 O O . THR A 1 80 ? 6.127 1.392 2.472 1.00 93.00 80 THR A O 1
ATOM 565 N N . PRO A 1 81 ? 6.032 -0.808 1.997 1.00 91.31 81 PRO A N 1
ATOM 566 C CA . PRO A 1 81 ? 5.443 -1.179 3.285 1.00 91.31 81 PRO A CA 1
ATOM 567 C C . PRO A 1 81 ? 6.294 -0.732 4.487 1.00 91.31 81 PRO A C 1
ATOM 569 O O . PRO A 1 81 ? 5.751 -0.286 5.499 1.00 91.31 81 PRO A O 1
ATOM 572 N N . GLU A 1 82 ? 7.620 -0.751 4.338 1.00 96.12 82 GLU A N 1
ATOM 573 C CA . GLU A 1 82 ? 8.621 -0.313 5.320 1.00 96.12 82 GLU A CA 1
ATOM 574 C C . GLU A 1 82 ? 8.738 1.218 5.440 1.00 96.12 82 GLU A C 1
ATOM 576 O O . GLU A 1 82 ? 9.481 1.712 6.284 1.00 96.12 82 GLU A O 1
ATOM 581 N N . GLN A 1 83 ? 7.950 1.971 4.662 1.00 92.88 83 GLN A N 1
ATOM 582 C CA . GLN A 1 83 ? 7.921 3.437 4.603 1.00 92.88 83 GLN A CA 1
ATOM 583 C C . GLN A 1 83 ? 9.136 4.088 3.931 1.00 92.88 83 GLN A C 1
ATOM 585 O O . GLN A 1 83 ? 9.343 5.297 4.086 1.00 92.88 83 GLN A O 1
ATOM 590 N N . ASP A 1 84 ? 9.891 3.334 3.135 1.00 96.81 84 ASP A N 1
ATOM 591 C CA . ASP A 1 84 ? 10.965 3.893 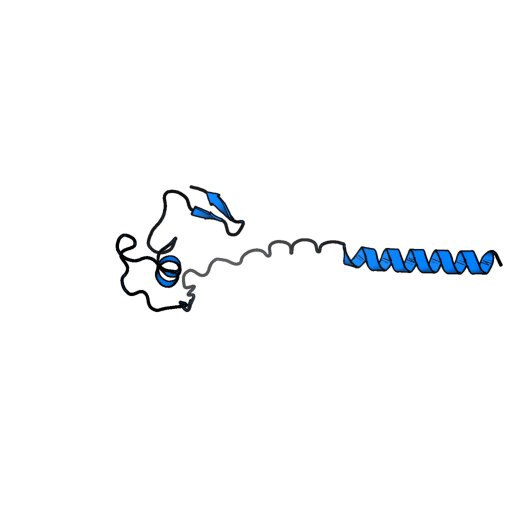2.319 1.00 96.81 84 ASP A CA 1
ATOM 592 C C . ASP A 1 84 ? 10.394 4.635 1.110 1.00 96.81 84 ASP A C 1
ATOM 594 O O . ASP A 1 84 ? 9.421 4.196 0.496 1.00 96.81 84 ASP A O 1
ATOM 598 N N . ILE A 1 85 ? 11.011 5.766 0.756 1.00 96.00 85 ILE A N 1
ATOM 599 C CA . ILE A 1 85 ? 10.637 6.531 -0.436 1.00 96.00 85 ILE A CA 1
ATOM 600 C C . ILE A 1 85 ? 11.286 5.893 -1.661 1.00 96.00 85 ILE A C 1
ATOM 602 O O . ILE A 1 85 ? 12.511 5.771 -1.726 1.00 96.00 85 ILE A O 1
ATOM 606 N N . VAL A 1 86 ? 10.467 5.551 -2.650 1.00 95.56 86 VAL A N 1
ATOM 607 C CA . VAL A 1 86 ? 10.907 5.005 -3.940 1.00 95.56 86 VAL A CA 1
ATOM 608 C C . VAL A 1 86 ? 10.369 5.865 -5.081 1.00 95.56 86 VAL A C 1
ATOM 610 O O . VAL A 1 86 ? 9.369 6.550 -4.876 1.00 95.56 86 VAL A O 1
ATOM 613 N N . PRO A 1 87 ? 11.020 5.889 -6.254 1.00 93.44 87 PRO A N 1
ATOM 614 C CA . PRO A 1 87 ? 10.415 6.428 -7.470 1.00 93.44 87 PRO A CA 1
ATOM 615 C C . PRO A 1 87 ? 9.103 5.719 -7.822 1.00 93.44 87 PRO A C 1
ATOM 617 O O . PRO A 1 87 ? 9.058 4.476 -7.680 1.00 93.44 87 PRO A O 1
#